Protein AF-A0A7K4IR72-F1 (afdb_monomer_lite)

Secondary structure (DSSP, 8-state):
---------------------------SS-------HHHHHHHHHHHHTT-------------HHHHHHHHHHHHTTSSSSHHHHHHHHHHHHHHHTHHHHHHHHHHHHHHHHHHHHHHHHHHT--

Sequence (126 aa):
MSKKMKKKEANSKDDEKQEKVVMVACCPEGETKVASEELKDEILLKLGKGLGDRGNVVMTRLDDEDLKQIDALVEVEAFKSRSEAAAFFIRQGIQASKDLFEKVMPTVKKIRELKEQAQKELTKKE

Foldseek 3Di:
DDDDDDDDDDDDDDPPPDDDDDPDDDDPDDDPDPCDPVNVVVLLVVLPPPQPDDPDDDDDDDDPVVQVVLVVCCVVVSDVDSVSSVVSVVVVVCVVCVVVCVVCVVVVVVVVVVVVVVVVVVVPPD

Radius of gyration: 28.26 Å; chains: 1; bounding box: 82×27×91 Å

Structure (mmCIF, N/CA/C/O backbone):
data_AF-A0A7K4IR72-F1
#
_entry.id   AF-A0A7K4IR72-F1
#
loop_
_atom_site.group_PDB
_atom_site.id
_atom_site.type_symbol
_atom_site.label_atom_id
_atom_site.label_alt_id
_atom_site.label_comp_id
_atom_site.label_asym_id
_atom_site.label_entity_id
_atom_site.label_seq_id
_atom_site.pdbx_PDB_ins_code
_atom_site.Cartn_x
_atom_site.Cartn_y
_atom_site.Cartn_z
_atom_site.occupancy
_atom_site.B_iso_or_equiv
_atom_site.auth_seq_id
_atom_site.auth_comp_id
_atom_site.auth_asym_id
_atom_site.auth_atom_id
_atom_site.pdbx_PDB_model_num
ATOM 1 N N . MET A 1 1 ? 63.637 -0.060 -46.637 1.00 41.97 1 MET A N 1
ATOM 2 C CA . MET A 1 1 ? 62.401 0.680 -46.987 1.00 41.97 1 MET A CA 1
ATOM 3 C C . MET A 1 1 ? 61.313 -0.330 -47.332 1.00 41.97 1 MET A C 1
ATOM 5 O O . MET A 1 1 ? 61.217 -0.765 -48.472 1.00 41.97 1 MET A O 1
ATOM 9 N N . SER A 1 2 ? 60.559 -0.779 -46.329 1.00 34.94 2 SER A N 1
ATOM 10 C CA . SER A 1 2 ? 59.575 -1.859 -46.478 1.00 34.94 2 SER A CA 1
ATOM 11 C C . SER A 1 2 ? 58.209 -1.283 -46.852 1.00 34.94 2 SER A C 1
ATOM 13 O O . SER A 1 2 ? 57.621 -0.515 -46.092 1.00 34.94 2 SER A O 1
ATOM 15 N N . LYS A 1 3 ? 57.724 -1.625 -48.051 1.00 38.97 3 LYS A N 1
ATOM 16 C CA . LYS A 1 3 ? 56.414 -1.218 -48.575 1.00 38.97 3 LYS A CA 1
ATOM 17 C C . LYS A 1 3 ? 55.301 -1.921 -47.791 1.00 38.97 3 LYS A C 1
ATOM 19 O O . LYS A 1 3 ? 55.204 -3.143 -47.790 1.00 38.97 3 LYS A O 1
ATOM 24 N N . LYS A 1 4 ? 54.461 -1.125 -47.130 1.00 35.75 4 LYS A N 1
ATOM 25 C CA . LYS A 1 4 ? 53.273 -1.551 -46.381 1.00 35.75 4 LYS A CA 1
ATOM 26 C C . LYS A 1 4 ? 52.153 -1.897 -47.375 1.00 35.75 4 LYS A C 1
ATOM 28 O O . LYS A 1 4 ? 51.639 -1.009 -48.051 1.00 35.75 4 LYS A O 1
ATOM 33 N N . MET A 1 5 ? 51.783 -3.174 -47.467 1.00 32.97 5 MET A N 1
ATOM 34 C CA . MET A 1 5 ? 50.541 -3.621 -48.109 1.00 32.97 5 MET A CA 1
ATOM 35 C C . MET A 1 5 ? 49.358 -3.156 -47.248 1.00 32.97 5 MET A C 1
ATOM 37 O O . MET A 1 5 ? 49.274 -3.503 -46.071 1.00 32.97 5 MET A O 1
ATOM 41 N N . LYS A 1 6 ? 48.446 -2.356 -47.812 1.00 34.00 6 LYS A N 1
ATOM 42 C CA . LYS A 1 6 ? 47.141 -2.070 -47.199 1.00 34.00 6 LYS A CA 1
ATOM 43 C C . LYS A 1 6 ? 46.183 -3.207 -47.553 1.00 34.00 6 LYS A C 1
ATOM 45 O O . LYS A 1 6 ? 45.795 -3.362 -48.708 1.00 34.00 6 LYS A O 1
ATOM 50 N N . LYS A 1 7 ? 45.834 -3.996 -46.540 1.00 34.12 7 LYS A N 1
ATOM 51 C CA . LYS A 1 7 ? 44.783 -5.013 -46.556 1.00 34.12 7 LYS A CA 1
ATOM 52 C C . LYS A 1 7 ? 43.422 -4.303 -46.620 1.00 34.12 7 LYS A C 1
ATOM 54 O O . LYS A 1 7 ? 43.151 -3.426 -45.804 1.00 34.12 7 LYS A O 1
ATOM 59 N N . LYS A 1 8 ? 42.606 -4.651 -47.620 1.00 33.66 8 LYS A N 1
ATOM 60 C CA . LYS A 1 8 ? 41.157 -4.401 -47.645 1.00 33.66 8 LYS A CA 1
ATOM 61 C C . LYS A 1 8 ? 40.518 -5.298 -46.586 1.00 33.66 8 LYS A C 1
ATOM 63 O O . LYS A 1 8 ? 40.728 -6.506 -46.645 1.00 33.66 8 LYS A O 1
ATOM 68 N N . GLU A 1 9 ? 39.711 -4.734 -45.700 1.00 29.84 9 GLU A N 1
ATOM 69 C CA . GLU A 1 9 ? 38.727 -5.496 -44.930 1.00 29.84 9 GLU A CA 1
ATOM 70 C C . GLU A 1 9 ? 37.340 -4.919 -45.196 1.00 29.84 9 GLU A C 1
ATOM 72 O O . GLU A 1 9 ? 37.141 -3.707 -45.272 1.00 29.84 9 GLU A O 1
ATOM 77 N N . ALA A 1 10 ? 36.424 -5.840 -45.461 1.00 30.19 10 ALA A N 1
ATOM 78 C CA . ALA A 1 10 ? 35.038 -5.617 -45.794 1.00 30.19 10 ALA A CA 1
ATOM 79 C C . ALA A 1 10 ? 34.181 -6.013 -44.586 1.00 30.19 10 ALA A C 1
ATOM 81 O O . ALA A 1 10 ? 34.438 -7.052 -43.993 1.00 30.19 10 ALA A O 1
ATOM 82 N N . ASN A 1 11 ? 33.143 -5.205 -44.349 1.00 28.09 11 ASN A N 1
ATOM 83 C CA . ASN A 1 11 ? 31.792 -5.588 -43.929 1.00 28.09 11 ASN A CA 1
ATOM 84 C C . ASN A 1 11 ? 31.593 -6.304 -42.577 1.00 28.09 11 ASN A C 1
ATOM 86 O O . ASN A 1 11 ? 31.950 -7.464 -42.446 1.00 28.09 11 ASN A O 1
ATOM 90 N N . SER A 1 12 ? 30.806 -5.702 -41.682 1.00 28.61 12 SER A N 1
ATOM 91 C CA . SER A 1 12 ? 29.425 -6.155 -41.433 1.00 28.61 12 SER A CA 1
ATOM 92 C C . SER A 1 12 ? 28.682 -5.180 -40.518 1.00 28.61 12 SER A C 1
ATOM 94 O O . SER A 1 12 ? 29.236 -4.631 -39.571 1.00 28.61 12 SER A O 1
ATOM 96 N N . LYS A 1 13 ? 27.425 -4.931 -40.886 1.00 35.09 13 LYS A N 1
ATOM 97 C CA . LYS A 1 13 ? 26.406 -4.227 -40.114 1.00 35.09 13 LYS A CA 1
ATOM 98 C C . LYS A 1 13 ? 25.824 -5.217 -39.111 1.00 35.09 13 LYS A C 1
ATOM 100 O O . LYS A 1 13 ? 25.443 -6.295 -39.553 1.00 35.09 13 LYS A O 1
ATOM 105 N N . ASP A 1 14 ? 25.674 -4.819 -37.857 1.00 30.31 14 ASP A N 1
ATOM 106 C CA . ASP A 1 14 ? 24.776 -5.486 -36.918 1.00 30.31 14 ASP A CA 1
ATOM 107 C C . ASP A 1 14 ? 23.853 -4.417 -36.321 1.00 30.31 14 ASP A C 1
ATOM 109 O O . ASP A 1 14 ? 24.196 -3.699 -35.385 1.00 30.31 14 ASP A O 1
ATOM 113 N N . ASP A 1 15 ? 22.696 -4.257 -36.969 1.00 31.47 15 ASP A N 1
ATOM 114 C CA . ASP A 1 15 ? 21.530 -3.557 -36.440 1.00 31.47 15 ASP A CA 1
ATOM 115 C C . ASP A 1 15 ? 20.967 -4.413 -35.296 1.00 31.47 15 ASP A C 1
ATOM 117 O O . ASP A 1 15 ? 20.247 -5.391 -35.516 1.00 31.47 15 ASP A O 1
ATOM 121 N N . GLU A 1 16 ? 21.334 -4.070 -34.064 1.00 34.59 16 GLU A N 1
ATOM 122 C CA . GLU A 1 16 ? 20.828 -4.721 -32.861 1.00 34.59 16 GLU A CA 1
ATOM 123 C C . GLU A 1 16 ? 19.347 -4.343 -32.685 1.00 34.59 16 GLU A C 1
ATOM 125 O O . GLU A 1 16 ? 18.982 -3.268 -32.200 1.00 34.59 16 GLU A O 1
ATOM 130 N N . LYS A 1 17 ? 18.462 -5.217 -33.181 1.00 33.69 17 LYS A N 1
ATOM 131 C CA . LYS A 1 17 ? 17.013 -5.132 -32.981 1.00 33.69 17 LYS A CA 1
ATOM 132 C C . LYS A 1 17 ? 16.720 -5.157 -31.482 1.00 33.69 17 LYS A C 1
ATOM 134 O O . LYS A 1 17 ? 16.693 -6.221 -30.873 1.00 33.69 17 LYS A O 1
ATOM 139 N N . GLN A 1 18 ? 16.434 -3.990 -30.915 1.00 33.16 18 GLN A N 1
ATOM 140 C CA . GLN A 1 18 ? 15.826 -3.882 -29.595 1.00 33.16 18 GLN A CA 1
ATOM 141 C C . GLN A 1 18 ? 14.444 -4.542 -29.632 1.00 33.16 18 GLN A C 1
ATOM 143 O O . GLN A 1 18 ? 13.509 -4.059 -30.281 1.00 33.16 18 GLN A O 1
ATOM 148 N N . GLU A 1 19 ? 14.342 -5.684 -28.962 1.00 29.91 19 GLU A N 1
ATOM 149 C CA . GLU A 1 19 ? 13.098 -6.402 -28.735 1.00 29.91 19 GLU A CA 1
ATOM 150 C C . GLU A 1 19 ? 12.191 -5.521 -27.866 1.00 29.91 19 GLU A C 1
ATOM 152 O O . GLU A 1 19 ? 12.432 -5.302 -26.679 1.00 29.91 19 GLU A O 1
ATOM 157 N N . LYS A 1 20 ? 11.163 -4.927 -28.482 1.00 29.91 20 LYS A N 1
ATOM 158 C CA . LYS A 1 20 ? 10.159 -4.144 -27.761 1.00 29.91 20 LYS A CA 1
ATOM 159 C C . LYS A 1 20 ? 9.348 -5.095 -26.890 1.00 29.91 20 LYS A C 1
ATOM 161 O O . LYS A 1 20 ? 8.539 -5.861 -27.407 1.00 29.91 20 LYS A O 1
ATOM 166 N N . VAL A 1 21 ? 9.539 -5.012 -25.577 1.00 32.22 21 VAL A N 1
ATOM 167 C CA . VAL A 1 21 ? 8.666 -5.657 -24.593 1.00 32.22 21 VAL A CA 1
ATOM 168 C C . VAL A 1 21 ? 7.272 -5.040 -24.729 1.00 32.22 21 VAL A C 1
ATOM 170 O O . VAL A 1 21 ? 7.055 -3.875 -24.398 1.00 32.22 21 VAL A O 1
ATOM 173 N N . VAL A 1 22 ? 6.327 -5.804 -25.278 1.00 29.84 22 VAL A N 1
ATOM 174 C CA . VAL A 1 22 ? 4.920 -5.404 -25.387 1.00 29.84 22 VAL A CA 1
ATOM 175 C C . VAL A 1 22 ? 4.195 -5.907 -24.144 1.00 29.84 22 VAL A C 1
ATOM 177 O O . VAL A 1 22 ? 3.836 -7.079 -24.058 1.00 29.84 22 VAL A O 1
ATOM 180 N N . MET A 1 23 ? 3.967 -5.021 -23.174 1.00 29.17 23 MET A N 1
ATOM 181 C CA . MET A 1 23 ? 3.043 -5.304 -22.077 1.00 29.17 23 MET A CA 1
ATOM 182 C C . MET A 1 23 ? 1.614 -5.105 -22.596 1.00 29.17 23 MET A C 1
ATOM 184 O O . MET A 1 23 ? 1.148 -3.979 -22.768 1.00 29.17 23 MET A O 1
ATOM 188 N N . VAL A 1 24 ? 0.936 -6.210 -22.908 1.00 32.59 24 VAL A N 1
ATOM 189 C CA . VAL A 1 24 ? -0.465 -6.205 -23.343 1.00 32.59 24 VAL A CA 1
ATOM 190 C C . VAL A 1 24 ? -1.351 -5.966 -22.122 1.00 32.59 24 VAL A C 1
ATOM 192 O O . VAL A 1 24 ? -1.628 -6.881 -21.352 1.00 32.59 24 VAL A O 1
ATOM 195 N N . ALA A 1 25 ? -1.807 -4.727 -21.944 1.00 37.03 25 ALA A N 1
ATOM 196 C CA . ALA A 1 25 ? -2.936 -4.430 -21.073 1.00 37.03 25 ALA A CA 1
ATOM 197 C C . ALA A 1 25 ? -4.231 -4.700 -21.856 1.00 37.03 25 ALA A C 1
ATOM 199 O O . ALA A 1 25 ? -4.479 -4.094 -22.898 1.00 37.03 25 ALA A O 1
ATOM 200 N N . CYS A 1 26 ? -5.042 -5.642 -21.376 1.00 28.47 26 CYS A N 1
ATOM 201 C CA . CYS A 1 26 ? -6.316 -6.003 -21.989 1.00 28.47 26 CYS A CA 1
ATOM 202 C C . CYS A 1 26 ? -7.352 -4.884 -21.757 1.00 28.47 26 CYS A C 1
ATOM 204 O O . CYS A 1 26 ? -8.092 -4.913 -20.777 1.00 28.47 26 CYS A O 1
ATOM 206 N N . CYS A 1 27 ? -7.398 -3.899 -22.658 1.00 33.44 27 CYS A N 1
ATOM 207 C CA . CYS A 1 27 ? -8.525 -2.976 -22.819 1.00 33.44 27 CYS A CA 1
ATOM 208 C C . CYS A 1 27 ? -9.363 -3.400 -24.042 1.00 33.44 27 CYS A C 1
ATOM 210 O O . CYS A 1 27 ? -8.793 -3.848 -25.037 1.00 33.44 27 CYS A O 1
ATOM 212 N N . PRO A 1 28 ? -10.703 -3.280 -23.992 1.00 43.16 28 PRO A N 1
ATOM 213 C CA . PRO A 1 28 ? -11.609 -3.960 -24.920 1.00 43.16 28 PRO A CA 1
ATOM 214 C C . PRO A 1 28 ? -11.698 -3.376 -26.338 1.00 43.16 28 PRO A C 1
ATOM 216 O O . PRO A 1 28 ? -12.487 -3.882 -27.127 1.00 43.16 28 PRO A O 1
ATOM 219 N N . GLU A 1 29 ? -10.910 -2.369 -26.716 1.00 39.84 29 GLU A N 1
ATOM 220 C CA . GLU A 1 29 ? -11.011 -1.770 -28.052 1.00 39.84 29 GLU A CA 1
ATOM 221 C C . GLU A 1 29 ? -9.625 -1.533 -28.655 1.00 39.84 29 GLU A C 1
ATOM 223 O O . GLU A 1 29 ? -8.774 -0.835 -28.102 1.00 39.84 29 GLU A O 1
ATOM 228 N N . GLY A 1 30 ? -9.387 -2.216 -29.776 1.00 44.00 30 GLY A N 1
ATOM 229 C CA . GLY A 1 30 ? -8.097 -2.341 -30.434 1.00 44.00 30 GLY A CA 1
ATOM 230 C C . GLY A 1 30 ? -7.637 -1.067 -31.129 1.00 44.00 30 GLY A C 1
ATOM 231 O O . GLY A 1 30 ? -7.775 -0.935 -32.341 1.00 44.00 30 GLY A O 1
ATOM 232 N N . GLU A 1 31 ? -6.972 -0.196 -30.379 1.00 33.91 31 GLU A N 1
ATOM 233 C CA . GLU A 1 31 ? -6.043 0.784 -30.935 1.00 33.91 31 GLU A CA 1
ATOM 234 C C . GLU A 1 31 ? -4.645 0.557 -30.356 1.00 33.91 31 GLU A C 1
ATOM 236 O O . GLU A 1 31 ? -4.349 0.887 -29.207 1.00 33.91 31 GLU A O 1
ATOM 241 N N . THR A 1 32 ? -3.750 0.003 -31.175 1.00 34.50 32 THR A N 1
ATOM 242 C CA . THR A 1 32 ? -2.308 -0.029 -30.916 1.00 34.50 32 THR A CA 1
ATOM 243 C C . THR A 1 32 ? -1.746 1.388 -31.005 1.00 34.50 32 THR A C 1
ATOM 245 O O . THR A 1 32 ? -1.208 1.812 -32.026 1.00 34.50 32 THR A O 1
ATOM 248 N N . LYS A 1 33 ? -1.853 2.149 -29.915 1.00 36.53 33 LYS A N 1
ATOM 249 C CA . LYS A 1 33 ? -1.085 3.386 -29.755 1.00 36.53 33 LYS A CA 1
ATOM 250 C C . LYS A 1 33 ? 0.328 3.007 -29.336 1.00 36.53 33 LYS A C 1
ATOM 252 O O . LYS A 1 33 ? 0.561 2.548 -28.222 1.00 36.53 33 LYS A O 1
ATOM 257 N N . VAL A 1 34 ? 1.276 3.169 -30.260 1.00 43.31 34 VAL A N 1
ATOM 258 C CA . VAL A 1 34 ? 2.703 3.226 -29.925 1.00 43.31 34 VAL A CA 1
ATOM 259 C C . VAL A 1 34 ? 2.834 4.313 -28.863 1.00 43.31 34 VAL A C 1
ATOM 261 O O . VAL A 1 34 ? 2.473 5.456 -29.136 1.00 43.31 34 VAL A O 1
ATOM 264 N N . ALA A 1 35 ? 3.260 3.954 -27.652 1.00 44.25 35 ALA A N 1
ATOM 265 C CA . ALA A 1 35 ? 3.436 4.918 -26.573 1.00 44.25 35 ALA A CA 1
ATOM 266 C C . ALA A 1 35 ? 4.399 6.018 -27.048 1.00 44.25 35 ALA A C 1
ATOM 268 O O . ALA A 1 35 ? 5.586 5.749 -27.254 1.00 44.25 35 ALA A O 1
ATOM 269 N N . SER A 1 36 ? 3.878 7.224 -27.294 1.00 51.34 36 SER A N 1
ATOM 270 C CA . SER A 1 36 ? 4.702 8.398 -27.562 1.00 51.34 36 SER A CA 1
ATOM 271 C C . SER A 1 36 ? 5.536 8.712 -26.320 1.00 51.34 36 SER A C 1
ATOM 273 O O . SER A 1 36 ? 5.158 8.363 -25.199 1.00 51.34 36 SER A O 1
ATOM 275 N N . GLU A 1 37 ? 6.692 9.348 -26.506 1.00 58.62 37 GLU A N 1
ATOM 276 C CA . GLU A 1 37 ? 7.527 9.845 -25.399 1.00 58.62 37 GLU A CA 1
ATOM 277 C C . GLU A 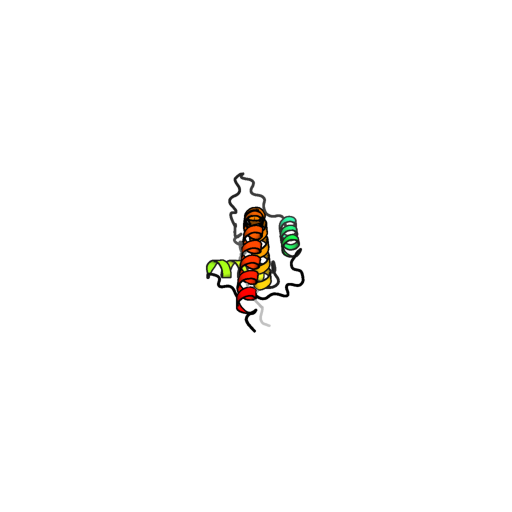1 37 ? 6.692 10.690 -24.415 1.00 58.62 37 GLU A C 1
ATOM 279 O O . GLU A 1 37 ? 6.823 10.551 -23.205 1.00 58.62 37 GLU A O 1
ATOM 284 N N . GLU A 1 38 ? 5.717 11.442 -24.932 1.00 55.69 38 GLU A N 1
ATOM 285 C CA . GLU A 1 38 ? 4.787 12.268 -24.154 1.00 55.69 38 GLU A CA 1
ATOM 286 C C . GLU A 1 38 ? 3.910 11.441 -23.197 1.00 55.69 38 GLU A C 1
ATOM 288 O O . GLU A 1 38 ? 3.635 11.873 -22.079 1.00 55.69 38 GLU A O 1
ATOM 293 N N . LEU A 1 39 ? 3.491 10.234 -23.605 1.00 63.72 39 LEU A N 1
ATOM 294 C CA . LEU A 1 39 ? 2.730 9.320 -22.748 1.00 63.72 39 LEU A CA 1
ATOM 295 C C . LEU A 1 39 ? 3.609 8.739 -21.638 1.00 63.72 39 LEU A C 1
ATOM 297 O O . LEU A 1 39 ? 3.129 8.561 -20.519 1.00 63.72 39 LEU A O 1
ATOM 301 N N . LYS A 1 40 ? 4.890 8.463 -21.918 1.00 63.84 40 LYS A N 1
ATOM 302 C CA . LYS A 1 40 ? 5.838 8.012 -20.887 1.00 63.84 40 LYS A CA 1
ATOM 303 C C . LYS A 1 40 ? 6.022 9.093 -19.830 1.00 63.84 40 LYS A C 1
ATOM 305 O O . LYS A 1 40 ? 5.891 8.801 -18.643 1.00 63.84 40 LYS A O 1
ATOM 310 N N . ASP A 1 41 ? 6.247 10.330 -20.262 1.00 62.84 41 ASP A N 1
ATOM 311 C CA . ASP A 1 41 ? 6.422 11.476 -19.373 1.00 62.84 41 ASP A CA 1
ATOM 312 C C . ASP A 1 41 ? 5.163 11.747 -18.549 1.00 62.84 41 ASP A C 1
ATOM 314 O O . ASP A 1 41 ? 5.245 11.973 -17.343 1.00 62.84 41 ASP A O 1
ATOM 318 N N . GLU A 1 42 ? 3.978 11.668 -19.161 1.00 67.50 42 GLU A N 1
ATOM 319 C CA . GLU A 1 42 ? 2.709 11.826 -18.450 1.00 67.50 42 GLU A CA 1
ATOM 320 C C . GLU A 1 42 ? 2.510 10.735 -17.385 1.00 67.50 42 GLU A C 1
ATOM 322 O O . GLU A 1 42 ? 2.064 11.029 -16.269 1.00 67.50 42 GLU A O 1
ATOM 327 N N . ILE A 1 43 ? 2.865 9.486 -17.700 1.00 66.12 43 ILE A N 1
ATOM 328 C CA . ILE A 1 43 ? 2.820 8.364 -16.757 1.00 66.12 43 ILE A CA 1
ATOM 329 C C . ILE A 1 43 ? 3.810 8.608 -15.610 1.00 66.12 43 ILE A C 1
ATOM 331 O O . ILE A 1 43 ? 3.397 8.584 -14.451 1.00 66.12 43 ILE A O 1
ATOM 335 N N . LEU A 1 44 ? 5.069 8.942 -15.905 1.00 62.16 44 LEU A N 1
ATOM 336 C CA . LEU A 1 44 ? 6.109 9.272 -14.919 1.00 62.16 44 LEU A CA 1
ATOM 337 C C . LEU A 1 44 ? 5.689 10.427 -13.994 1.00 62.16 44 LEU A C 1
ATOM 339 O O . LEU A 1 44 ? 5.797 10.338 -12.769 1.00 62.16 44 LEU A O 1
ATOM 343 N N . LEU A 1 45 ? 5.121 11.494 -14.559 1.00 63.97 45 LEU A N 1
ATOM 344 C CA . LEU A 1 45 ? 4.604 12.645 -13.813 1.00 63.97 45 LEU A CA 1
ATOM 345 C C . LEU A 1 45 ? 3.445 12.269 -12.883 1.00 63.97 45 LEU A C 1
ATOM 347 O O . LEU A 1 45 ? 3.374 12.772 -11.756 1.00 63.97 45 LEU A O 1
ATOM 351 N N . LYS A 1 46 ? 2.527 11.402 -13.328 1.00 65.62 46 LYS A N 1
ATOM 352 C CA . LYS A 1 46 ? 1.413 10.910 -12.500 1.00 65.62 46 LYS A CA 1
ATOM 353 C C . LYS A 1 46 ? 1.882 9.953 -11.406 1.00 65.62 46 LYS A C 1
ATOM 355 O O . LYS A 1 46 ? 1.320 9.991 -10.313 1.00 65.62 46 LYS A O 1
ATOM 360 N N . LEU A 1 47 ? 2.911 9.147 -11.668 1.00 65.19 47 LEU A N 1
ATOM 361 C CA . LEU A 1 47 ? 3.528 8.265 -10.674 1.00 65.19 47 LEU A CA 1
ATOM 362 C C . LEU A 1 47 ? 4.228 9.081 -9.573 1.00 65.19 47 LEU A C 1
ATOM 364 O O . LEU A 1 47 ? 4.069 8.778 -8.391 1.00 65.19 47 LEU A O 1
ATOM 368 N N . GLY A 1 48 ? 4.906 10.175 -9.942 1.00 57.03 48 GLY A N 1
ATOM 369 C CA . GLY A 1 48 ? 5.599 11.068 -9.006 1.00 57.03 48 GLY A CA 1
ATOM 370 C C . GLY A 1 48 ? 4.683 11.980 -8.169 1.00 57.03 48 GLY A C 1
ATOM 371 O O . GLY A 1 48 ? 4.981 12.291 -7.009 1.00 57.03 48 GLY A O 1
ATOM 372 N N . LYS A 1 49 ? 3.547 12.432 -8.722 1.00 56.72 49 LYS A N 1
ATOM 373 C CA . LYS A 1 49 ? 2.613 13.354 -8.044 1.00 56.72 49 LYS A CA 1
ATOM 374 C C . LYS A 1 49 ? 1.733 12.628 -7.022 1.00 56.72 49 LYS A C 1
ATOM 376 O O . LYS A 1 49 ? 0.639 12.167 -7.322 1.00 56.72 49 LYS A O 1
ATOM 381 N N . GLY A 1 50 ? 2.163 12.617 -5.762 1.00 55.94 50 GLY A N 1
ATOM 382 C CA . GLY A 1 50 ? 1.330 12.155 -4.639 1.00 55.94 50 GLY A CA 1
ATOM 383 C C . GLY A 1 50 ? 2.082 11.430 -3.529 1.00 55.94 50 GLY A C 1
ATOM 384 O O . GLY A 1 50 ? 1.462 10.986 -2.561 1.00 55.94 50 GLY A O 1
ATOM 385 N N . LEU A 1 51 ? 3.400 11.326 -3.656 1.00 58.91 51 LEU A N 1
ATOM 386 C CA . LEU A 1 51 ? 4.289 10.604 -2.753 1.00 58.91 51 LEU A CA 1
ATOM 387 C C . LEU A 1 51 ? 4.872 11.547 -1.685 1.00 58.91 51 LEU A C 1
ATOM 389 O O . LEU A 1 51 ? 6.083 11.595 -1.502 1.00 58.91 51 LEU A O 1
ATOM 393 N N . GLY A 1 52 ? 4.015 12.350 -1.039 1.00 61.38 52 GLY A N 1
ATOM 394 C CA . GLY A 1 52 ? 4.408 13.279 0.034 1.00 61.38 52 GLY A CA 1
ATOM 395 C C . GLY A 1 52 ? 5.051 12.580 1.241 1.00 61.38 52 GLY A C 1
ATOM 396 O O . GLY A 1 52 ? 5.310 11.381 1.202 1.00 61.38 52 GLY A O 1
ATOM 397 N N . ASP A 1 53 ? 5.298 13.318 2.325 1.00 60.00 53 ASP A N 1
ATOM 398 C CA . ASP A 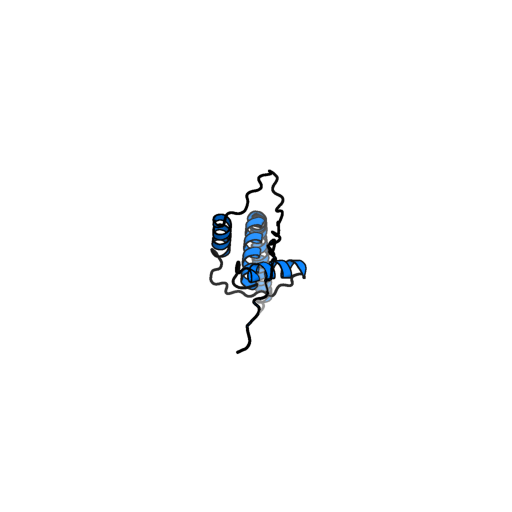1 53 ? 6.006 12.799 3.502 1.00 60.00 53 ASP A CA 1
ATOM 399 C C . ASP A 1 53 ? 5.245 11.615 4.143 1.00 60.00 53 ASP A C 1
ATOM 401 O O . ASP A 1 53 ? 4.207 11.774 4.791 1.00 60.00 53 ASP A O 1
ATOM 405 N N . ARG A 1 54 ? 5.709 10.388 3.874 1.00 67.94 54 ARG A N 1
ATOM 406 C CA . ARG A 1 54 ? 5.118 9.136 4.370 1.00 67.94 54 ARG A CA 1
ATOM 407 C C . ARG A 1 54 ? 5.841 8.746 5.654 1.00 67.94 54 ARG A C 1
ATOM 409 O O . ARG A 1 54 ? 6.844 8.043 5.605 1.00 67.94 54 ARG A O 1
ATOM 416 N N . GLY A 1 55 ? 5.319 9.188 6.796 1.00 75.00 55 GLY A N 1
ATOM 417 C CA . GLY A 1 55 ? 5.940 8.942 8.106 1.00 75.00 55 GLY A CA 1
ATOM 418 C C . GLY A 1 55 ? 5.775 7.518 8.658 1.00 75.00 55 GLY A C 1
ATOM 419 O O . GLY A 1 55 ? 6.477 7.136 9.591 1.00 75.00 55 GLY A O 1
ATOM 420 N N . ASN A 1 56 ? 4.861 6.715 8.104 1.00 84.31 56 ASN A N 1
ATOM 421 C CA . ASN A 1 56 ? 4.532 5.390 8.632 1.00 84.31 56 ASN A CA 1
ATOM 422 C C . ASN A 1 56 ? 5.228 4.285 7.829 1.00 84.31 56 ASN A C 1
ATOM 424 O O . ASN A 1 56 ? 5.091 4.219 6.608 1.00 84.31 56 ASN A O 1
ATOM 428 N N . VAL A 1 57 ? 5.906 3.374 8.532 1.00 86.75 57 VAL A N 1
ATOM 429 C CA . VAL A 1 57 ? 6.569 2.206 7.936 1.00 86.75 57 VAL A CA 1
ATOM 430 C C . VAL A 1 57 ? 5.757 0.949 8.221 1.00 86.75 57 VAL A C 1
ATOM 432 O O . VAL A 1 57 ? 5.404 0.670 9.366 1.00 86.75 57 VAL A O 1
ATOM 435 N N . VAL A 1 58 ? 5.490 0.173 7.173 1.00 86.69 58 VAL A N 1
ATOM 436 C CA . VAL A 1 58 ? 4.855 -1.144 7.267 1.00 86.69 58 VAL A CA 1
ATOM 437 C C . VAL A 1 58 ? 5.740 -2.150 6.540 1.00 86.69 58 VAL A C 1
ATOM 439 O O . VAL A 1 58 ? 6.072 -1.953 5.373 1.00 86.69 58 VAL A O 1
ATOM 442 N N . MET A 1 59 ? 6.126 -3.231 7.222 1.00 90.12 59 MET A N 1
ATOM 443 C CA . MET A 1 59 ? 6.787 -4.371 6.581 1.00 90.12 59 MET A CA 1
ATOM 444 C C . MET A 1 59 ? 5.725 -5.273 5.951 1.00 90.12 59 MET A C 1
ATOM 446 O O . MET A 1 59 ? 4.813 -5.717 6.645 1.00 90.12 59 MET A O 1
ATOM 450 N N . THR A 1 60 ? 5.852 -5.555 4.656 1.00 90.06 60 THR A N 1
ATOM 451 C CA . THR A 1 60 ? 4.898 -6.385 3.904 1.00 90.06 60 THR A CA 1
ATOM 452 C C . THR A 1 60 ? 5.639 -7.521 3.211 1.00 90.06 60 THR A C 1
ATOM 454 O O . THR A 1 60 ? 6.778 -7.344 2.782 1.00 90.06 60 THR A O 1
ATOM 457 N N . ARG A 1 61 ? 5.004 -8.694 3.126 1.00 95.25 61 ARG A N 1
ATOM 458 C CA . ARG A 1 61 ? 5.502 -9.821 2.332 1.00 95.25 61 ARG A CA 1
ATOM 459 C C . ARG A 1 61 ? 4.916 -9.725 0.930 1.00 95.25 61 ARG A C 1
ATOM 461 O O . ARG A 1 61 ? 3.709 -9.546 0.806 1.00 95.25 61 ARG A O 1
ATOM 468 N N . LEU A 1 62 ? 5.773 -9.853 -0.070 1.00 96.00 62 LEU A N 1
ATOM 469 C CA . LEU A 1 62 ? 5.409 -9.950 -1.479 1.00 96.00 62 LEU A CA 1
ATOM 470 C C . LEU A 1 62 ? 5.882 -11.306 -1.988 1.00 96.00 62 LEU A C 1
ATOM 472 O O . LEU A 1 62 ? 6.852 -11.851 -1.448 1.00 96.00 62 LEU A O 1
ATOM 476 N N . ASP A 1 63 ? 5.191 -11.849 -2.980 1.00 97.81 63 ASP A N 1
ATOM 477 C CA . ASP A 1 63 ? 5.725 -12.981 -3.725 1.00 97.81 63 ASP A CA 1
ATOM 478 C C . ASP A 1 63 ? 6.819 -12.530 -4.708 1.00 97.81 63 ASP A C 1
ATOM 480 O O . ASP A 1 63 ? 7.087 -11.336 -4.894 1.00 97.81 63 ASP A O 1
ATOM 484 N N . ASP A 1 64 ? 7.504 -13.511 -5.297 1.00 98.12 64 ASP A N 1
ATOM 485 C CA . ASP A 1 64 ? 8.628 -13.261 -6.196 1.00 98.12 64 ASP A CA 1
ATOM 486 C C . ASP A 1 64 ? 8.201 -12.564 -7.494 1.00 98.12 64 ASP A C 1
ATOM 488 O O . ASP A 1 64 ? 9.028 -11.910 -8.130 1.00 98.12 64 ASP A O 1
ATOM 492 N N . GLU A 1 65 ? 6.951 -12.731 -7.927 1.00 98.06 65 GLU A N 1
ATOM 493 C CA . GLU A 1 65 ? 6.450 -12.136 -9.163 1.00 98.06 65 GLU A CA 1
ATOM 494 C C . GLU A 1 65 ? 6.170 -10.645 -8.959 1.00 98.06 65 GLU A C 1
ATOM 496 O O . GLU A 1 65 ? 6.718 -9.814 -9.687 1.00 98.06 65 GLU A O 1
ATOM 501 N N . ASP A 1 66 ? 5.422 -10.302 -7.912 1.00 96.81 66 ASP A N 1
ATOM 502 C CA . ASP A 1 66 ? 5.133 -8.924 -7.517 1.00 96.81 66 ASP A CA 1
ATOM 503 C C . ASP A 1 66 ? 6.422 -8.139 -7.240 1.00 96.81 66 ASP A C 1
ATOM 505 O O . ASP A 1 66 ? 6.584 -6.995 -7.680 1.00 96.81 66 ASP A O 1
ATOM 509 N N . LEU A 1 67 ? 7.381 -8.758 -6.539 1.00 97.62 67 LEU A N 1
ATOM 510 C CA . LEU A 1 67 ? 8.660 -8.118 -6.239 1.00 97.62 67 LEU A CA 1
ATOM 511 C C . LEU A 1 67 ? 9.460 -7.818 -7.515 1.00 97.62 67 LEU A C 1
ATOM 513 O O . LEU A 1 67 ? 10.001 -6.720 -7.640 1.00 97.62 67 LEU A O 1
ATOM 517 N N . LYS A 1 68 ? 9.498 -8.748 -8.480 1.00 98.19 68 LYS A N 1
ATOM 518 C CA . LYS A 1 68 ? 10.174 -8.532 -9.773 1.00 98.19 68 LYS A CA 1
ATOM 519 C C . LYS A 1 68 ? 9.552 -7.385 -10.563 1.00 98.19 68 LYS A C 1
ATOM 521 O O . LYS A 1 68 ? 10.282 -6.603 -11.166 1.00 98.19 68 LYS A O 1
ATOM 526 N N . GLN A 1 69 ? 8.225 -7.266 -10.561 1.00 97.62 69 GLN A N 1
ATOM 527 C CA . GLN A 1 69 ? 7.541 -6.167 -11.248 1.00 97.62 69 GLN A CA 1
ATOM 528 C C . GLN A 1 69 ? 7.872 -4.811 -10.611 1.00 97.62 69 GLN A C 1
ATOM 530 O O . GLN A 1 69 ? 8.152 -3.846 -11.321 1.00 97.62 69 GLN A O 1
ATOM 535 N N . ILE A 1 70 ? 7.898 -4.738 -9.276 1.00 96.75 70 ILE A N 1
ATOM 536 C CA . ILE A 1 70 ? 8.318 -3.526 -8.559 1.00 96.75 70 ILE A CA 1
ATOM 537 C C . ILE A 1 70 ? 9.775 -3.179 -8.877 1.00 96.75 70 ILE A C 1
ATOM 539 O O . ILE A 1 70 ? 10.080 -2.011 -9.119 1.00 96.75 70 ILE A O 1
ATOM 543 N N . ASP A 1 71 ? 10.661 -4.174 -8.896 1.00 97.88 71 ASP A N 1
ATOM 544 C CA . ASP A 1 71 ? 12.079 -3.987 -9.204 1.00 97.88 71 ASP A CA 1
ATOM 545 C C . ASP A 1 71 ? 12.294 -3.414 -10.596 1.00 97.88 71 ASP A C 1
ATOM 547 O O . ASP A 1 71 ? 13.021 -2.433 -10.731 1.00 97.88 71 ASP A O 1
ATOM 551 N N . ALA A 1 72 ? 11.593 -3.945 -11.599 1.00 97.56 72 ALA A N 1
ATOM 552 C CA . ALA A 1 72 ? 11.659 -3.435 -12.963 1.00 97.56 72 ALA A CA 1
ATOM 553 C C . ALA A 1 72 ? 11.260 -1.951 -13.042 1.00 97.56 72 ALA A C 1
ATOM 555 O O . ALA A 1 72 ? 11.901 -1.173 -13.743 1.00 97.56 72 ALA A O 1
ATOM 556 N N . LEU A 1 73 ? 10.235 -1.529 -12.292 1.00 95.06 73 LEU A N 1
ATOM 557 C CA . LEU A 1 73 ? 9.793 -0.129 -12.269 1.00 95.06 73 LEU A CA 1
ATOM 558 C C . LEU A 1 73 ? 10.794 0.804 -11.571 1.00 95.06 73 LEU A C 1
ATOM 560 O O . LEU A 1 73 ? 10.870 1.985 -11.907 1.00 95.06 73 LEU A O 1
ATOM 564 N N . VAL A 1 74 ? 11.562 0.296 -10.610 1.00 94.81 74 VAL A N 1
ATOM 565 C CA . VAL A 1 74 ? 12.654 1.055 -9.983 1.00 94.81 74 VAL A CA 1
ATOM 566 C C . VAL A 1 74 ? 13.870 1.114 -10.908 1.00 94.81 74 VAL A C 1
ATOM 568 O O . VAL A 1 74 ? 14.492 2.164 -11.023 1.00 94.81 74 VAL A O 1
ATOM 571 N N . GLU A 1 75 ? 14.190 0.014 -11.588 1.00 96.31 75 GLU A N 1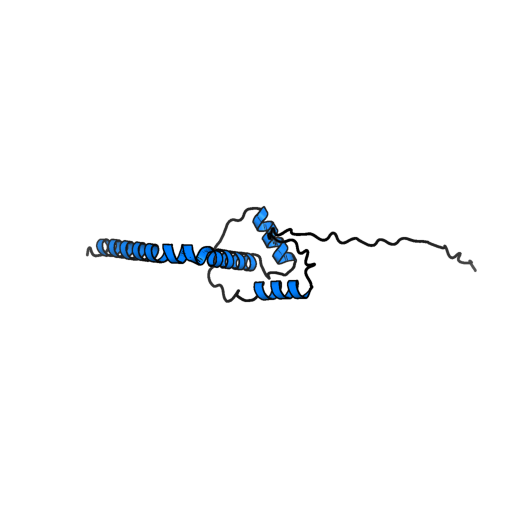
ATOM 572 C CA . GLU A 1 75 ? 15.324 -0.091 -12.513 1.00 96.31 75 GLU A CA 1
ATOM 573 C C . GLU A 1 75 ? 15.210 0.886 -13.689 1.00 96.31 75 GLU A C 1
ATOM 575 O O . GLU A 1 75 ? 16.201 1.494 -14.082 1.00 96.31 75 GLU A O 1
ATOM 580 N N . VAL A 1 76 ? 13.996 1.108 -14.198 1.00 95.25 76 VAL A N 1
ATOM 581 C CA . VAL A 1 76 ? 13.724 2.107 -15.249 1.00 95.25 76 VAL A CA 1
ATOM 582 C C . VAL A 1 76 ? 13.487 3.523 -14.704 1.00 95.25 76 VAL A C 1
ATOM 584 O O . VAL A 1 76 ? 12.963 4.376 -15.416 1.00 95.25 76 VAL A O 1
ATOM 587 N N . GLU A 1 77 ? 13.824 3.766 -13.434 1.00 91.94 77 GLU A N 1
ATOM 588 C CA . GLU A 1 77 ? 13.685 5.049 -12.730 1.00 91.94 77 GLU A CA 1
ATOM 589 C C . GLU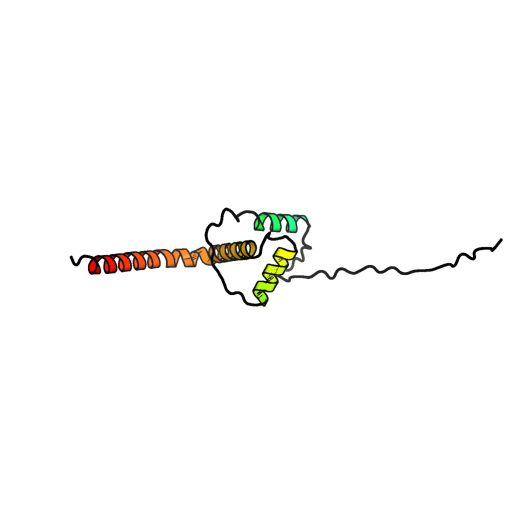 A 1 77 ? 12.248 5.608 -12.680 1.00 91.94 77 GLU A C 1
ATOM 591 O O . GLU A 1 77 ? 12.040 6.787 -12.382 1.00 91.94 77 GLU A O 1
ATOM 596 N N . ALA A 1 78 ? 11.226 4.769 -12.896 1.00 90.62 78 ALA A N 1
ATOM 597 C CA . ALA A 1 78 ? 9.830 5.191 -12.763 1.00 90.62 78 ALA A CA 1
ATOM 598 C C . ALA A 1 78 ? 9.437 5.466 -11.303 1.00 90.62 78 ALA A C 1
ATOM 600 O O . ALA A 1 78 ? 8.541 6.270 -11.037 1.00 90.62 78 ALA A O 1
ATOM 601 N N . PHE A 1 79 ? 10.136 4.833 -10.360 1.00 92.69 79 PHE A N 1
ATOM 602 C CA . PHE A 1 79 ? 10.087 5.138 -8.933 1.00 92.69 79 PHE A CA 1
ATOM 603 C C . PHE A 1 79 ? 11.497 5.217 -8.358 1.00 92.69 79 PHE A C 1
ATOM 605 O O . PHE A 1 79 ? 12.370 4.438 -8.732 1.00 92.69 79 PHE A O 1
ATOM 612 N N . LYS A 1 80 ? 11.714 6.084 -7.362 1.00 90.69 80 LYS A N 1
ATOM 613 C CA . LYS A 1 80 ? 13.046 6.227 -6.741 1.00 90.69 80 LYS A CA 1
ATOM 614 C C . LYS A 1 80 ? 13.411 5.057 -5.826 1.00 90.69 80 LYS A C 1
ATOM 616 O O . LYS A 1 80 ? 14.565 4.910 -5.439 1.00 90.69 80 LYS A O 1
ATOM 621 N N . SER A 1 81 ? 12.424 4.270 -5.392 1.00 92.69 81 SER A N 1
ATOM 622 C CA . SER A 1 81 ? 12.632 3.130 -4.495 1.00 92.69 81 SER A CA 1
ATOM 623 C C . SER A 1 81 ? 11.467 2.138 -4.523 1.00 92.69 81 SER A C 1
ATOM 625 O O . SER A 1 81 ? 10.333 2.487 -4.854 1.00 92.69 81 SER A O 1
ATOM 627 N N . ARG A 1 82 ? 11.722 0.901 -4.075 1.00 93.94 82 ARG A N 1
ATOM 628 C CA . ARG A 1 82 ? 10.689 -0.144 -3.931 1.00 93.94 82 ARG A CA 1
ATOM 629 C C . ARG A 1 82 ? 9.562 0.270 -2.981 1.00 93.94 82 ARG A C 1
ATOM 631 O O . ARG A 1 82 ? 8.394 0.018 -3.257 1.00 93.94 82 ARG A O 1
ATOM 638 N N . SER A 1 83 ? 9.900 0.917 -1.861 1.00 91.50 83 SER A N 1
ATOM 639 C CA . SER A 1 83 ? 8.906 1.404 -0.894 1.00 91.50 83 SER A CA 1
ATOM 640 C C . SER A 1 83 ? 8.043 2.519 -1.485 1.00 91.50 83 SER A C 1
ATOM 642 O O . SER A 1 83 ? 6.871 2.648 -1.131 1.00 91.50 83 SER A O 1
ATOM 644 N N . GLU A 1 84 ? 8.593 3.295 -2.422 1.00 90.12 84 GLU A N 1
ATOM 645 C CA . GLU A 1 84 ? 7.846 4.300 -3.158 1.00 90.12 84 GLU A CA 1
ATOM 646 C C . GLU A 1 84 ? 6.817 3.698 -4.103 1.00 90.12 84 GLU A C 1
ATOM 648 O O . GLU A 1 84 ? 5.647 4.078 -4.008 1.00 90.12 84 GLU A O 1
ATOM 653 N N . ALA A 1 85 ? 7.237 2.729 -4.917 1.00 93.12 85 ALA A N 1
ATOM 654 C CA . ALA A 1 85 ? 6.362 1.964 -5.796 1.00 93.12 85 ALA A CA 1
ATOM 655 C C . ALA A 1 85 ? 5.257 1.247 -5.002 1.00 93.12 85 ALA A C 1
ATOM 657 O O . ALA A 1 85 ? 4.071 1.396 -5.297 1.00 93.12 85 ALA A O 1
ATOM 658 N N . ALA A 1 86 ? 5.620 0.540 -3.927 1.00 93.50 86 ALA A N 1
ATOM 659 C CA . ALA A 1 86 ? 4.662 -0.176 -3.087 1.00 93.50 86 ALA A CA 1
ATOM 660 C C . ALA A 1 86 ? 3.590 0.763 -2.512 1.00 93.50 86 ALA A C 1
ATOM 662 O O . ALA A 1 86 ? 2.395 0.487 -2.595 1.00 93.50 86 ALA A O 1
ATOM 663 N N . ALA A 1 87 ? 3.990 1.914 -1.969 1.00 91.44 87 ALA A N 1
ATOM 664 C CA . ALA A 1 87 ? 3.035 2.878 -1.436 1.00 91.44 87 ALA A CA 1
ATOM 665 C C . ALA A 1 87 ? 2.182 3.551 -2.527 1.00 91.44 87 ALA A C 1
ATOM 667 O O . ALA A 1 87 ? 1.026 3.886 -2.253 1.00 91.44 87 ALA A O 1
ATOM 668 N N . PHE A 1 88 ? 2.697 3.716 -3.752 1.00 92.94 88 PHE A N 1
ATOM 669 C CA . PHE A 1 88 ? 1.877 4.127 -4.894 1.00 92.94 88 PHE A CA 1
ATOM 670 C C . PHE A 1 88 ? 0.771 3.100 -5.168 1.00 92.94 88 PHE A C 1
ATOM 672 O O . PHE A 1 88 ? -0.407 3.460 -5.170 1.00 92.94 88 PHE A O 1
ATOM 679 N N . PHE A 1 89 ? 1.122 1.820 -5.318 1.00 94.00 89 PHE A N 1
ATOM 680 C CA . PHE A 1 89 ? 0.148 0.764 -5.603 1.00 94.00 89 PHE A CA 1
ATOM 681 C C . PHE A 1 89 ? -0.861 0.565 -4.473 1.00 94.00 89 PHE A C 1
ATOM 683 O O . PHE A 1 89 ? -2.054 0.449 -4.739 1.00 94.00 89 PHE A O 1
ATOM 690 N N . ILE A 1 90 ? -0.430 0.630 -3.210 1.00 93.50 90 ILE A N 1
ATOM 691 C CA . ILE A 1 90 ? -1.340 0.589 -2.056 1.00 93.50 90 ILE A CA 1
ATOM 692 C C . ILE A 1 90 ? -2.357 1.734 -2.133 1.00 93.50 90 ILE A C 1
ATOM 694 O O . ILE A 1 90 ? -3.551 1.517 -1.930 1.00 93.50 90 ILE A O 1
ATOM 698 N N . ARG A 1 91 ? -1.918 2.957 -2.461 1.00 91.31 91 ARG A N 1
ATOM 699 C CA . ARG A 1 91 ? -2.824 4.103 -2.613 1.00 91.31 91 ARG A CA 1
ATOM 700 C C . ARG A 1 91 ? -3.816 3.889 -3.753 1.00 91.31 91 ARG A C 1
ATOM 702 O O . ARG A 1 91 ? -4.997 4.172 -3.559 1.00 91.31 91 ARG A O 1
ATOM 709 N N . GLN A 1 92 ? -3.358 3.393 -4.901 1.00 93.81 92 GLN A N 1
ATOM 710 C CA . GLN A 1 92 ? -4.241 3.075 -6.026 1.00 93.81 92 GLN A CA 1
ATOM 711 C C . GLN A 1 92 ? -5.256 1.992 -5.647 1.00 93.81 92 GLN A C 1
ATOM 713 O O . GLN A 1 92 ? -6.445 2.166 -5.896 1.00 93.81 92 GLN A O 1
ATOM 718 N N . GLY A 1 93 ? -4.832 0.936 -4.949 1.00 95.06 93 GLY A N 1
ATOM 719 C CA . GLY A 1 93 ? -5.722 -0.114 -4.450 1.00 95.06 93 GLY A CA 1
ATOM 720 C C . GLY A 1 93 ? -6.772 0.408 -3.463 1.00 95.06 93 GLY A C 1
ATOM 721 O O . GLY A 1 93 ? -7.949 0.056 -3.565 1.00 95.06 93 GLY A O 1
ATOM 722 N N . ILE A 1 94 ? -6.384 1.308 -2.550 1.00 94.06 94 ILE A N 1
ATOM 723 C CA . ILE A 1 94 ? -7.320 1.974 -1.628 1.00 94.06 94 ILE A CA 1
ATOM 724 C C . ILE A 1 94 ? -8.321 2.840 -2.399 1.00 94.06 94 ILE A C 1
ATOM 726 O O . ILE A 1 94 ? -9.513 2.799 -2.099 1.00 94.06 94 ILE A O 1
ATOM 730 N N . GLN A 1 95 ? -7.864 3.612 -3.390 1.00 93.44 95 GLN A N 1
ATOM 731 C CA . GLN A 1 95 ? -8.737 4.460 -4.206 1.00 93.44 95 GLN A CA 1
ATOM 732 C C . GLN A 1 95 ? -9.704 3.638 -5.062 1.00 93.44 95 GLN A C 1
ATOM 734 O O . GLN A 1 95 ? -10.892 3.947 -5.090 1.00 93.44 95 GLN A O 1
ATOM 739 N N . ALA A 1 96 ? -9.228 2.562 -5.688 1.00 96.62 96 ALA A N 1
ATOM 740 C CA . ALA A 1 96 ? -10.063 1.626 -6.436 1.00 96.62 96 ALA A CA 1
ATOM 741 C C . ALA A 1 96 ? -11.117 0.949 -5.542 1.00 96.62 96 ALA A C 1
ATOM 743 O O . ALA A 1 96 ? -12.205 0.618 -5.999 1.00 96.62 96 ALA A O 1
ATOM 744 N N . SER A 1 97 ? -10.817 0.801 -4.248 1.00 96.12 97 SER A N 1
ATOM 745 C CA . SER A 1 97 ? -11.695 0.177 -3.252 1.00 96.12 97 SER A CA 1
ATOM 746 C C . SER A 1 97 ? -12.445 1.188 -2.369 1.00 96.12 97 SER A C 1
ATOM 748 O O . SER A 1 97 ? -12.903 0.828 -1.282 1.00 96.12 97 SER A O 1
ATOM 750 N N . LYS A 1 98 ? -12.574 2.458 -2.784 1.00 95.62 98 LYS A N 1
ATOM 751 C CA . LYS A 1 98 ? -13.127 3.542 -1.946 1.00 95.62 98 LYS A CA 1
ATOM 752 C C . LYS A 1 98 ? -14.507 3.212 -1.374 1.00 95.62 98 LYS A C 1
ATOM 754 O O . LYS A 1 98 ? -14.707 3.342 -0.167 1.00 95.62 98 LYS A O 1
ATOM 759 N N . ASP A 1 99 ? -15.411 2.695 -2.202 1.00 96.38 99 ASP A N 1
ATOM 760 C CA . ASP A 1 99 ? -16.781 2.347 -1.805 1.00 96.38 99 ASP A CA 1
ATOM 761 C C . ASP A 1 99 ? -16.824 1.285 -0.698 1.00 96.38 99 ASP A C 1
ATOM 763 O O . ASP A 1 99 ? -17.673 1.333 0.196 1.00 96.38 99 ASP A O 1
ATOM 767 N N . LEU A 1 100 ? -15.903 0.315 -0.736 1.00 96.62 100 LEU A N 1
ATOM 768 C CA . LEU A 1 100 ? -15.783 -0.712 0.298 1.00 96.62 100 LEU A CA 1
ATOM 769 C C . LEU A 1 100 ? -15.391 -0.076 1.633 1.00 96.62 100 LEU A C 1
ATOM 771 O O . LEU A 1 100 ? -16.027 -0.333 2.659 1.00 96.62 100 LEU A O 1
ATOM 775 N N . PHE A 1 101 ? -14.367 0.778 1.625 1.00 95.69 101 PHE A N 1
ATOM 776 C CA . PHE A 1 101 ? -13.911 1.448 2.838 1.00 95.69 101 PHE A CA 1
ATOM 777 C C . PHE A 1 101 ? -14.972 2.406 3.392 1.00 95.69 101 PHE A C 1
ATOM 779 O O . PHE A 1 101 ? -15.187 2.427 4.603 1.00 95.69 101 PHE A O 1
ATOM 786 N N . GLU A 1 102 ? -15.700 3.134 2.544 1.00 96.19 102 GLU A N 1
ATOM 787 C CA . GLU A 1 102 ? -16.802 4.003 2.979 1.00 96.19 102 GLU A CA 1
ATOM 788 C C . GLU A 1 102 ? -17.922 3.222 3.682 1.00 96.19 102 GLU A C 1
ATOM 790 O O . GLU A 1 102 ? -18.443 3.679 4.700 1.00 96.19 102 GLU A O 1
ATOM 795 N N . LYS A 1 103 ? -18.241 2.011 3.208 1.00 97.06 103 LYS A N 1
ATOM 796 C CA . LYS A 1 103 ? -19.250 1.136 3.828 1.00 97.06 103 LYS A CA 1
ATOM 797 C C . LYS A 1 103 ? -18.783 0.522 5.151 1.00 97.06 103 LYS A C 1
ATOM 799 O O . LYS A 1 103 ? -19.572 0.410 6.088 1.00 97.06 103 LYS A O 1
ATOM 804 N N . VAL A 1 104 ? -17.519 0.109 5.247 1.00 97.19 104 VAL A N 1
ATOM 805 C CA . VAL A 1 104 ? -17.015 -0.675 6.393 1.00 97.19 104 VAL A CA 1
ATOM 806 C C . VAL A 1 104 ? -16.498 0.207 7.535 1.00 97.19 104 VAL A C 1
ATOM 808 O O . VAL A 1 104 ? -16.700 -0.114 8.710 1.00 97.19 104 VAL A O 1
ATOM 811 N N . MET A 1 105 ? -15.865 1.342 7.228 1.00 96.75 105 MET A N 1
ATOM 812 C CA . MET A 1 105 ? -15.216 2.199 8.231 1.00 96.75 105 MET A CA 1
ATOM 813 C C . MET A 1 105 ? -16.156 2.720 9.337 1.00 96.75 105 MET A C 1
ATOM 815 O O . MET A 1 105 ? -15.722 2.740 10.493 1.00 96.75 105 MET A O 1
ATOM 819 N N . PRO A 1 106 ? -17.424 3.103 9.074 1.00 97.75 106 PRO A N 1
ATOM 820 C CA . PRO A 1 1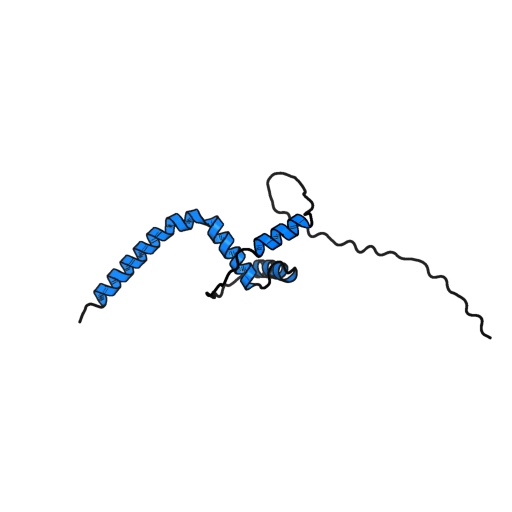06 ? -18.352 3.513 10.131 1.00 97.75 106 PRO A CA 1
ATOM 821 C C . PRO A 1 106 ? -18.618 2.404 11.153 1.00 97.75 106 PRO A C 1
ATOM 823 O O . PRO A 1 106 ? -18.629 2.654 12.358 1.00 97.75 106 PRO A O 1
ATOM 826 N N . THR A 1 107 ? -18.782 1.165 10.690 1.00 97.75 107 THR A N 1
ATOM 827 C CA . THR A 1 107 ? -19.003 0.006 11.564 1.00 97.75 107 THR A CA 1
ATOM 828 C C . THR A 1 107 ? -17.760 -0.298 12.394 1.00 97.75 107 THR A C 1
ATOM 830 O O . THR A 1 107 ? -17.863 -0.509 13.601 1.00 97.75 107 THR A O 1
ATOM 833 N N . VAL A 1 108 ? -16.569 -0.233 11.791 1.00 97.69 108 VAL A N 1
ATOM 834 C CA . VAL A 1 108 ? -15.298 -0.409 12.515 1.00 97.69 108 VAL A CA 1
ATOM 835 C C . VAL A 1 108 ? -15.122 0.649 13.611 1.00 97.69 108 VAL A C 1
ATOM 837 O O . VAL A 1 108 ? -14.658 0.315 14.700 1.00 97.69 108 VAL A O 1
ATOM 840 N N . LYS A 1 109 ? -15.523 1.907 13.370 1.00 97.38 109 LYS A N 1
ATOM 841 C CA . LYS A 1 109 ? -15.499 2.961 14.401 1.00 97.38 109 LYS A CA 1
ATOM 842 C C . LYS A 1 109 ? -16.394 2.615 15.592 1.00 97.38 109 LYS A C 1
ATOM 844 O O . LYS A 1 109 ? -15.913 2.644 16.719 1.00 97.38 109 LYS A O 1
ATOM 849 N N . LYS A 1 110 ? -17.634 2.181 15.344 1.00 97.94 110 LYS A N 1
ATOM 850 C CA . LYS A 1 110 ? -18.555 1.746 16.411 1.00 97.94 110 LYS A CA 1
ATOM 851 C C . LYS A 1 110 ? -17.988 0.582 17.226 1.00 97.94 110 LYS A C 1
ATOM 853 O O . LYS A 1 110 ? -18.077 0.586 18.447 1.00 97.94 110 LYS A O 1
ATOM 858 N N . ILE A 1 111 ? -17.358 -0.396 16.570 1.00 98.19 111 ILE A N 1
ATOM 859 C CA . ILE A 1 111 ? -16.702 -1.519 17.264 1.00 98.19 111 ILE A CA 1
ATOM 860 C C . ILE A 1 111 ? -15.594 -1.015 18.201 1.00 98.19 111 ILE A C 1
ATOM 862 O O . ILE A 1 111 ? -15.466 -1.514 19.318 1.00 98.19 111 ILE A O 1
ATOM 866 N N . ARG A 1 112 ? -14.800 -0.023 17.775 1.00 96.94 112 ARG A N 1
ATOM 867 C CA . ARG A 1 112 ? -13.756 0.578 18.622 1.00 96.94 112 ARG A CA 1
ATOM 868 C C . ARG A 1 112 ? -14.353 1.300 19.828 1.00 96.94 112 ARG A C 1
ATOM 870 O O . ARG A 1 112 ? -13.901 1.048 20.938 1.00 96.94 112 ARG A O 1
ATOM 877 N N . GLU A 1 113 ? -15.392 2.109 19.626 1.00 97.19 113 GLU A N 1
ATOM 878 C CA . GLU A 1 113 ? -16.097 2.811 20.710 1.00 97.19 113 GLU A CA 1
ATOM 879 C C . GLU A 1 113 ? -16.658 1.832 21.749 1.00 97.19 113 GLU A C 1
ATOM 881 O O . GLU A 1 113 ? -16.428 1.998 22.946 1.00 97.19 113 GLU A O 1
ATOM 886 N N . LEU A 1 114 ? -17.328 0.766 21.299 1.00 97.88 114 LEU A N 1
ATOM 887 C CA . LEU A 1 114 ? -17.858 -0.277 22.182 1.00 97.88 114 LEU A CA 1
ATOM 888 C C . LEU A 1 114 ? -16.739 -1.002 22.946 1.00 97.88 114 LEU A C 1
ATOM 890 O O . LEU A 1 114 ? -16.870 -1.262 24.141 1.00 97.88 114 LEU A O 1
ATOM 894 N N . LYS A 1 115 ? -15.611 -1.293 22.285 1.00 96.50 115 LYS A N 1
ATOM 895 C CA . LYS A 1 115 ? -14.443 -1.910 22.931 1.00 96.50 115 LYS A CA 1
ATOM 896 C C . LYS A 1 115 ? -13.844 -0.998 24.005 1.00 96.50 115 LYS A C 1
ATOM 898 O O . LYS A 1 115 ? -13.482 -1.482 25.074 1.00 96.50 115 LYS A O 1
ATOM 903 N N . GLU A 1 116 ? -13.752 0.303 23.745 1.00 96.31 116 GLU A N 1
ATOM 904 C CA . GLU A 1 116 ? -13.266 1.286 24.717 1.00 96.31 116 GLU A CA 1
ATOM 905 C C . GLU A 1 116 ? -14.215 1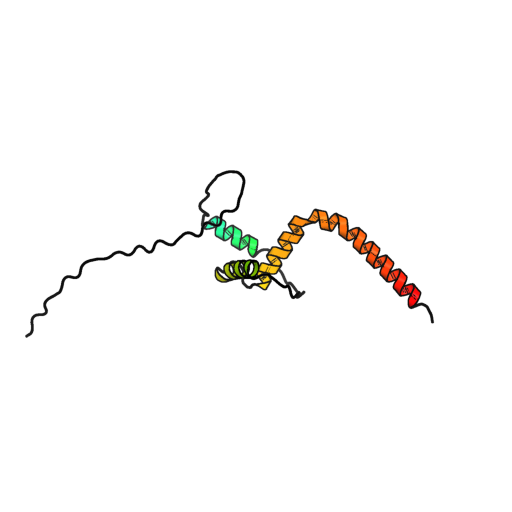.446 25.911 1.00 96.31 116 GLU A C 1
ATOM 907 O O . GLU A 1 116 ? -13.751 1.529 27.048 1.00 96.31 116 GLU A O 1
ATOM 912 N N . GLN A 1 117 ? -15.534 1.468 25.680 1.00 95.69 117 GLN A N 1
ATOM 913 C CA . GLN A 1 117 ? -16.537 1.497 26.752 1.00 95.69 117 GLN A CA 1
ATOM 914 C C . GLN A 1 117 ? -16.395 0.275 27.667 1.00 95.69 117 GLN A C 1
ATOM 916 O O . GLN A 1 117 ? -16.251 0.440 28.878 1.00 95.69 117 GLN A O 1
ATOM 921 N N . ALA A 1 118 ? -16.314 -0.926 27.087 1.00 94.81 118 ALA A N 1
ATOM 922 C CA . ALA A 1 118 ? -16.113 -2.161 27.841 1.00 94.81 118 ALA A CA 1
ATOM 923 C C . ALA A 1 118 ? -14.805 -2.146 28.657 1.00 94.81 118 ALA A C 1
ATOM 925 O O . ALA A 1 118 ? -14.791 -2.541 29.821 1.00 94.81 118 ALA A O 1
ATOM 926 N N . GLN A 1 119 ? -13.701 -1.645 28.087 1.00 94.75 119 GLN A N 1
ATOM 927 C CA . GLN A 1 119 ? -12.431 -1.517 28.815 1.00 94.75 119 GLN A CA 1
ATOM 928 C C . GLN A 1 119 ? -12.520 -0.538 29.994 1.00 94.75 119 GLN A C 1
ATOM 930 O O . GLN A 1 119 ? -11.959 -0.817 31.052 1.00 94.75 119 GLN A O 1
ATOM 935 N N . LYS A 1 120 ? -13.238 0.584 29.838 1.00 95.00 120 LYS A N 1
ATOM 936 C CA . LYS A 1 120 ? -13.439 1.581 30.904 1.00 95.00 120 LYS A CA 1
ATOM 937 C C . LYS A 1 120 ? -14.260 1.044 32.074 1.00 95.00 120 LYS A C 1
ATOM 939 O O . LYS A 1 120 ? -14.021 1.441 33.207 1.00 95.00 120 LYS A O 1
ATOM 944 N N . GLU A 1 121 ? -15.236 0.175 31.825 1.00 93.12 121 GLU A N 1
ATOM 945 C CA . GLU A 1 121 ? -16.026 -0.441 32.900 1.00 93.12 121 GLU A CA 1
ATOM 946 C C . GLU A 1 121 ? -15.190 -1.401 33.753 1.00 93.12 121 GLU A C 1
ATOM 948 O O . GLU A 1 121 ? -15.374 -1.465 34.967 1.00 93.12 121 GLU A O 1
ATOM 953 N N . LEU A 1 122 ? -14.222 -2.090 33.144 1.00 91.25 122 LEU A N 1
ATOM 954 C CA . LEU A 1 122 ? -13.310 -2.984 33.858 1.00 91.25 122 LEU A CA 1
ATOM 955 C C . LEU A 1 122 ? -12.249 -2.234 34.676 1.00 91.25 122 LEU A C 1
ATOM 957 O O . LEU A 1 122 ? -11.853 -2.720 35.731 1.00 91.25 122 LEU A O 1
ATOM 961 N N . THR A 1 123 ? -11.803 -1.057 34.226 1.00 86.75 123 THR A N 1
ATOM 962 C CA . THR A 1 123 ? -10.794 -0.242 34.931 1.00 86.75 123 THR A CA 1
ATOM 963 C C . THR A 1 123 ? -11.369 0.707 35.985 1.00 86.75 123 THR A C 1
ATOM 965 O O . THR A 1 123 ? -10.607 1.289 36.744 1.00 86.75 123 THR A O 1
ATOM 968 N N . LYS A 1 124 ? -12.699 0.845 36.085 1.00 66.44 124 LYS A N 1
ATOM 969 C CA . LYS A 1 124 ? -13.389 1.676 37.096 1.00 66.44 124 LYS A CA 1
ATOM 970 C C . LYS A 1 124 ? -13.596 1.002 38.464 1.00 66.44 124 LYS A C 1
ATOM 972 O O . LYS A 1 124 ? -14.310 1.551 39.298 1.00 66.44 124 LYS A O 1
ATOM 977 N N . LYS A 1 125 ? -13.020 -0.179 38.704 1.00 54.59 125 LYS A N 1
ATOM 978 C CA . LYS A 1 125 ? -13.024 -0.827 40.027 1.00 54.59 125 LYS A CA 1
ATOM 979 C C . LYS A 1 125 ? -11.797 -0.406 40.839 1.00 54.59 125 LYS A C 1
ATOM 981 O O . LYS A 1 125 ? -10.880 -1.206 40.964 1.00 54.59 125 LYS A O 1
ATOM 986 N N . GLU A 1 126 ? -11.826 0.804 41.392 1.00 47.97 126 GLU A N 1
ATOM 987 C CA . GLU A 1 126 ? -11.124 1.202 42.629 1.00 47.97 126 GLU A CA 1
ATOM 988 C C . GLU A 1 126 ? -11.964 2.250 43.368 1.00 47.97 126 GLU A C 1
ATOM 990 O O . GLU A 1 126 ? -12.422 3.213 42.708 1.00 47.97 126 GLU A O 1
#

pLDDT: mean 71.8, std 26.61, range [28.09, 98.19]